Protein AF-A0A182EXF5-F1 (afdb_monomer)

Nearest PDB structures (foldseek):
  5c0x-assembly1_J  TM=9.749E-01  e=1.346E-15  Saccharomyces cerevisiae S288C
  5k36-assembly1_K  TM=9.682E-01  e=1.610E-15  Saccharomyces cerevisiae S288C
  5jea-assembly1_J  TM=9.666E-01  e=2.447E-15  Saccharomyces cerevisiae S288C
  5vzj-assembly1_K  TM=9.685E-01  e=2.447E-15  Saccharomyces cerevisiae S288C
  4ifd-assembly1_J  TM=9.749E-01  e=6.765E-15  Saccharomyces cerevisiae S288C

InterPro domains:
  IPR001900 Ribonuclease II/R [PF00773] (4-136)
  IPR001900 Ribonuclease II/R [SM00955] (1-140)
  IPR012340 Nucleic acid-binding, OB-fold [SSF50249] (4-161)
  IPR022966 Ribonuclease II/R, conserved site [PS01175] (107-131)
  IPR050180 RNR Ribonuclease [PTHR23355] (4-162)

Organism: Onchocerca ochengi (NCBI:txid42157)

Solvent-accessible surface area (backbone atoms only — not comparable to full-atom values): 8869 Å² total; per-residue (Å²): 118,72,73,59,56,56,54,49,50,50,51,15,30,56,49,33,56,53,33,36,72,76,32,54,44,29,24,71,32,35,25,18,56,79,52,60,70,76,54,44,46,69,58,40,55,53,34,45,76,72,76,34,71,67,38,81,92,39,66,65,49,29,50,56,26,51,73,65,40,68,45,96,93,38,79,61,54,33,58,50,51,53,57,52,53,59,70,36,50,54,76,68,39,49,37,18,40,53,77,52,64,74,90,66,34,28,18,46,93,72,76,33,68,51,30,29,59,52,91,50,47,93,82,32,69,66,13,45,54,40,50,47,48,45,32,33,72,70,70,76,44,82,72,58,80,65,63,66,34,34,69,53,37,36,53,51,21,55,59,76,62,106

Secondary structure (DSSP, 8-state):
-HHHHHHHHHHHHHHHHHHHHH-TTT-EEEEBPPPPHHHHHHHHHHHHHTT-----SSHHHHHHHHHH--BTTBTHHHHHHHHHHHHHSPPPEEEEGGGS-GGG--BGGGTBSS----S-TTT-HHHHHHHHHHHHHTTSSPPPTTTT-HHHHHHHHHHHH-

Sequence (162 aa):
MLKVEEFMLLANISVAERITADFPDCALLRRHPIPPEENYKPVVDMAKAKGFKMNVESGKALSESLDKAVDPNNAMLNTLFRMLTTRCMTQAVYFSSGSLPNEQYVHFGLAAPIYTHFTSPIRRYADIMVHRLLASSICADSTFPEMLKGDLVTKIANNLNY

Foldseek 3Di:
DVVVVVVQFVVFQVLQVLLCVVQQQQQKFKAFFLFDPVLCVVLQVVLVVVVAHADSPALVSRVVSLVVSADPVDRCRSVVSVVSVVVSTDDIFIAGSNVDDQCGQHHRVVRRSTGFHADCVPVAVRNVLSVLSSCCSVVVDNDDPQSSDSVSSGVVRVVSRD

Mean predicted aligned error: 4.65 Å

pLDDT: mean 92.82, std 6.43, range [53.38, 98.69]

Structure (mmCIF, N/CA/C/O backbone):
data_AF-A0A182EXF5-F1
#
_entry.id   AF-A0A182EXF5-F1
#
loop_
_atom_site.group_PDB
_atom_site.id
_atom_site.type_symbol
_atom_site.label_atom_id
_atom_site.label_alt_id
_atom_site.label_comp_id
_atom_site.label_asym_id
_atom_site.label_entity_id
_atom_site.label_seq_id
_atom_site.pdbx_PDB_ins_code
_atom_site.Cartn_x
_atom_site.Cartn_y
_atom_site.Cartn_z
_atom_site.occupancy
_atom_site.B_iso_or_equiv
_atom_site.auth_seq_id
_atom_site.auth_comp_id
_atom_site.auth_asym_id
_atom_site.auth_atom_id
_atom_site.pdbx_PDB_model_num
ATOM 1 N N . MET A 1 1 ? -18.871 -10.345 -4.314 1.00 53.38 1 MET A N 1
ATOM 2 C CA . MET A 1 1 ? -18.016 -9.154 -4.504 1.00 53.38 1 MET A CA 1
ATOM 3 C C . MET A 1 1 ? -16.647 -9.312 -3.844 1.00 53.38 1 MET A C 1
ATOM 5 O O . MET A 1 1 ? -15.675 -9.131 -4.556 1.00 53.38 1 MET A O 1
ATOM 9 N N . LEU A 1 2 ? -16.557 -9.775 -2.585 1.00 61.50 2 LEU A N 1
ATOM 10 C CA . LEU A 1 2 ? -15.290 -10.005 -1.848 1.00 61.50 2 LEU A CA 1
ATOM 11 C C . LEU A 1 2 ? -14.203 -10.793 -2.611 1.00 61.50 2 LEU A C 1
ATOM 13 O O . LEU A 1 2 ? -13.031 -10.456 -2.539 1.00 61.50 2 LEU A O 1
ATOM 17 N N . LYS A 1 3 ? -14.591 -11.789 -3.420 1.00 72.31 3 LYS A N 1
ATOM 18 C CA . LYS A 1 3 ? -13.631 -12.653 -4.127 1.00 72.31 3 LYS A CA 1
ATOM 19 C C . LYS A 1 3 ? -12.736 -11.913 -5.129 1.00 72.31 3 LYS A C 1
ATOM 21 O O . LYS A 1 3 ? -11.599 -12.309 -5.313 1.00 72.31 3 LYS A O 1
ATOM 26 N N . VAL A 1 4 ? -13.231 -10.872 -5.806 1.00 87.50 4 VAL A N 1
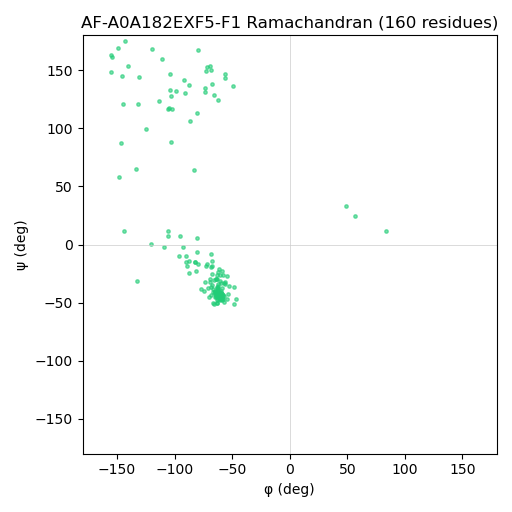ATOM 27 C CA . VAL A 1 4 ? -12.446 -10.195 -6.859 1.00 87.50 4 VAL A CA 1
ATOM 28 C C . VAL A 1 4 ? -11.385 -9.276 -6.254 1.00 87.50 4 VAL A C 1
ATOM 30 O O . VAL A 1 4 ? -10.269 -9.230 -6.763 1.00 87.50 4 VAL A O 1
ATOM 33 N N . GLU A 1 5 ? -11.704 -8.581 -5.160 1.00 89.06 5 GLU A N 1
ATOM 34 C CA . GLU A 1 5 ? -10.755 -7.690 -4.480 1.00 89.06 5 GLU A CA 1
ATOM 35 C C . GLU A 1 5 ? -9.541 -8.443 -3.937 1.00 89.06 5 GLU A C 1
ATOM 37 O O . GLU A 1 5 ? -8.417 -7.991 -4.139 1.00 89.06 5 GLU A O 1
ATOM 42 N N . GLU A 1 6 ? -9.743 -9.610 -3.320 1.00 92.25 6 GLU A N 1
ATOM 43 C CA . GLU A 1 6 ? -8.649 -10.420 -2.770 1.00 92.25 6 GLU A CA 1
ATOM 44 C C . GLU A 1 6 ? -7.674 -10.887 -3.862 1.00 92.25 6 GLU A C 1
ATOM 46 O O . GLU A 1 6 ? -6.459 -10.750 -3.710 1.00 92.25 6 GLU A O 1
ATOM 51 N N . PHE A 1 7 ? -8.185 -11.360 -5.007 1.00 95.44 7 PHE A N 1
ATOM 52 C CA . PHE A 1 7 ? -7.332 -11.730 -6.143 1.00 95.44 7 PHE A CA 1
ATOM 53 C C . PHE A 1 7 ? -6.622 -10.524 -6.757 1.00 95.44 7 PHE A C 1
ATOM 55 O O . PHE A 1 7 ? -5.461 -10.634 -7.146 1.00 95.44 7 PHE A O 1
ATOM 62 N N . MET A 1 8 ? -7.291 -9.370 -6.840 1.00 96.44 8 MET A N 1
ATOM 63 C CA . MET A 1 8 ? -6.651 -8.149 -7.328 1.00 96.44 8 MET A CA 1
ATOM 64 C C . MET A 1 8 ? -5.527 -7.690 -6.399 1.00 96.44 8 MET A C 1
ATOM 66 O O . MET A 1 8 ? -4.480 -7.271 -6.889 1.00 96.44 8 MET A O 1
ATOM 70 N N . LEU A 1 9 ? -5.725 -7.784 -5.081 1.00 96.25 9 LEU A N 1
ATOM 71 C CA . LEU A 1 9 ? -4.704 -7.461 -4.090 1.00 96.25 9 LEU A CA 1
ATOM 72 C C . LEU A 1 9 ? -3.501 -8.397 -4.225 1.00 96.25 9 LEU A C 1
ATOM 74 O O . LEU A 1 9 ? -2.375 -7.915 -4.315 1.00 96.25 9 LEU A O 1
ATOM 78 N N . LEU A 1 10 ? -3.739 -9.707 -4.323 1.00 97.38 10 LEU A N 1
ATOM 79 C CA . LEU A 1 10 ? -2.671 -10.684 -4.526 1.00 97.38 10 LEU A CA 1
ATOM 80 C C . LEU A 1 10 ? -1.903 -10.418 -5.826 1.00 97.38 10 LEU A C 1
ATOM 82 O O . LEU A 1 10 ? -0.680 -10.352 -5.804 1.00 97.38 10 LEU A O 1
ATOM 86 N N . ALA A 1 11 ? -2.606 -10.182 -6.939 1.00 98.19 11 ALA A N 1
ATOM 87 C CA . ALA A 1 11 ? -1.975 -9.861 -8.218 1.00 98.19 11 ALA A CA 1
ATOM 88 C C . ALA A 1 11 ? -1.107 -8.596 -8.127 1.00 98.19 11 ALA A C 1
ATOM 90 O O . ALA A 1 11 ? 0.024 -8.583 -8.602 1.00 98.19 11 ALA A O 1
ATOM 91 N N . ASN A 1 12 ? -1.615 -7.543 -7.484 1.00 98.56 12 ASN A N 1
ATOM 92 C CA . ASN A 1 12 ? -0.876 -6.303 -7.269 1.00 98.56 12 ASN A CA 1
ATOM 93 C C . ASN A 1 12 ? 0.390 -6.515 -6.416 1.00 98.56 12 ASN A C 1
ATOM 95 O O . ASN A 1 12 ? 1.433 -5.955 -6.746 1.00 98.56 12 ASN A O 1
ATOM 99 N N . ILE A 1 13 ? 0.315 -7.315 -5.346 1.00 98.62 13 ILE A N 1
ATOM 100 C CA . ILE A 1 13 ? 1.464 -7.624 -4.477 1.00 98.62 13 ILE A CA 1
ATOM 101 C C . ILE A 1 13 ? 2.505 -8.448 -5.242 1.00 98.62 13 ILE A C 1
ATOM 103 O O . ILE A 1 13 ? 3.663 -8.047 -5.304 1.00 98.62 13 ILE A O 1
ATOM 107 N N . SER A 1 14 ? 2.098 -9.537 -5.898 1.00 98.50 14 SER A N 1
ATOM 108 C CA . SER A 1 14 ? 3.023 -10.402 -6.643 1.00 98.50 14 SER A CA 1
ATOM 109 C C . SER A 1 14 ? 3.714 -9.668 -7.793 1.00 98.50 14 SER A C 1
ATOM 111 O O . SER A 1 14 ? 4.900 -9.873 -8.046 1.00 98.50 14 SER A O 1
ATOM 113 N N . VAL A 1 15 ? 2.997 -8.778 -8.487 1.00 98.62 15 VAL A N 1
ATOM 114 C CA . VAL A 1 15 ? 3.607 -7.934 -9.522 1.00 98.62 15 VAL A CA 1
ATOM 115 C C . VAL A 1 15 ? 4.590 -6.944 -8.909 1.00 98.62 15 VAL A C 1
ATOM 117 O O . VAL A 1 15 ? 5.667 -6.775 -9.473 1.00 98.62 15 VAL A O 1
ATOM 120 N N . ALA A 1 16 ? 4.267 -6.332 -7.764 1.00 98.62 16 ALA A N 1
ATOM 121 C CA . ALA A 1 16 ? 5.180 -5.429 -7.065 1.00 98.62 16 ALA A CA 1
ATOM 122 C C . ALA A 1 16 ? 6.496 -6.132 -6.688 1.00 98.62 16 ALA A C 1
ATOM 124 O O . ALA A 1 16 ? 7.570 -5.626 -7.000 1.00 98.62 16 ALA A O 1
ATOM 125 N N . GLU A 1 17 ? 6.416 -7.328 -6.101 1.00 98.38 17 GLU A N 1
ATOM 126 C CA . GLU A 1 17 ? 7.586 -8.151 -5.770 1.00 98.38 17 GLU A CA 1
ATOM 127 C C . GLU A 1 17 ? 8.427 -8.459 -7.016 1.00 98.38 17 GLU A C 1
ATOM 129 O O . GLU A 1 17 ? 9.645 -8.271 -7.009 1.00 98.38 17 GLU A O 1
ATOM 134 N N . ARG A 1 18 ? 7.775 -8.871 -8.114 1.00 98.25 18 ARG A N 1
ATOM 135 C CA . ARG A 1 18 ? 8.461 -9.222 -9.363 1.00 98.25 18 ARG A CA 1
ATOM 136 C C . ARG A 1 18 ? 9.193 -8.033 -9.982 1.00 98.25 18 ARG A C 1
ATOM 138 O O . ARG A 1 18 ? 10.361 -8.166 -10.332 1.00 98.25 18 ARG A O 1
ATOM 145 N N . ILE A 1 19 ? 8.526 -6.888 -10.145 1.00 97.19 19 ILE A N 1
ATOM 146 C CA . ILE A 1 19 ? 9.146 -5.726 -10.800 1.00 97.19 19 ILE A CA 1
ATOM 147 C C . ILE A 1 19 ? 10.255 -5.117 -9.942 1.00 97.19 19 ILE A C 1
ATOM 149 O O . ILE A 1 19 ? 11.222 -4.612 -10.494 1.00 97.19 19 ILE A O 1
ATOM 153 N N . THR A 1 20 ? 10.145 -5.167 -8.613 1.00 97.38 20 THR A N 1
ATOM 154 C CA . THR A 1 20 ? 11.180 -4.630 -7.722 1.00 97.38 20 THR A CA 1
ATOM 155 C C . THR A 1 20 ? 12.416 -5.521 -7.682 1.00 97.38 20 THR A C 1
ATOM 157 O O . THR A 1 20 ? 13.518 -4.995 -7.577 1.00 97.38 20 THR A O 1
ATOM 160 N N . ALA A 1 21 ? 12.262 -6.842 -7.820 1.00 96.81 21 ALA A N 1
ATOM 161 C CA . ALA A 1 21 ? 13.400 -7.753 -7.935 1.00 96.81 21 ALA A CA 1
ATOM 162 C C . ALA A 1 21 ? 14.234 -7.491 -9.204 1.00 96.81 21 ALA A C 1
ATOM 164 O O . ALA A 1 21 ? 15.461 -7.475 -9.134 1.00 96.81 21 ALA A O 1
ATOM 165 N N . ASP A 1 22 ? 13.573 -7.249 -10.340 1.00 95.38 22 ASP A N 1
ATOM 166 C CA . ASP A 1 22 ? 14.252 -7.060 -11.630 1.00 95.38 22 ASP A CA 1
ATOM 167 C C . ASP A 1 22 ? 14.657 -5.587 -11.880 1.00 95.38 22 ASP A C 1
ATOM 169 O O . ASP A 1 22 ? 15.608 -5.320 -12.615 1.00 95.38 22 ASP A O 1
ATOM 173 N N . PHE A 1 23 ? 13.969 -4.623 -11.252 1.00 95.12 23 PHE A N 1
ATOM 174 C CA . PHE A 1 23 ? 14.182 -3.176 -11.417 1.00 95.12 23 PHE A CA 1
ATOM 175 C C . PHE A 1 23 ? 14.234 -2.431 -10.064 1.00 95.12 23 PHE A C 1
ATOM 177 O O . PHE A 1 23 ? 13.376 -1.582 -9.788 1.00 95.12 23 PHE A O 1
ATOM 184 N N . PRO A 1 24 ? 15.239 -2.697 -9.207 1.00 94.88 24 PRO A N 1
ATOM 185 C CA . PRO A 1 24 ? 15.275 -2.199 -7.827 1.00 94.88 24 PRO A CA 1
ATOM 186 C C . PRO A 1 24 ? 15.332 -0.671 -7.709 1.00 94.88 24 PRO A C 1
ATOM 188 O O . PRO A 1 24 ? 14.814 -0.120 -6.742 1.00 94.88 24 PRO A O 1
ATOM 191 N N . ASP A 1 25 ? 15.857 0.039 -8.710 1.00 93.50 25 ASP A N 1
ATOM 192 C CA . ASP A 1 25 ? 16.040 1.498 -8.646 1.00 93.50 25 ASP A CA 1
ATOM 193 C C . ASP A 1 25 ? 14.908 2.312 -9.303 1.00 93.50 25 ASP A C 1
ATOM 195 O O . ASP A 1 25 ? 14.853 3.539 -9.174 1.00 93.50 25 ASP A O 1
ATOM 199 N N . CYS A 1 26 ? 13.993 1.660 -10.027 1.00 94.19 26 CYS A N 1
ATOM 200 C CA . CYS A 1 26 ? 13.004 2.355 -10.862 1.00 94.19 26 CYS A CA 1
ATOM 201 C C . CYS A 1 26 ? 11.616 1.696 -10.922 1.00 94.19 26 CYS A C 1
ATOM 203 O O . CYS A 1 26 ? 10.775 2.100 -11.728 1.00 94.19 26 CYS A O 1
ATOM 205 N N . ALA A 1 27 ? 11.325 0.718 -10.061 1.00 96.81 27 ALA A N 1
ATOM 206 C CA . ALA A 1 27 ? 9.984 0.161 -9.960 1.00 96.81 27 ALA A CA 1
ATOM 207 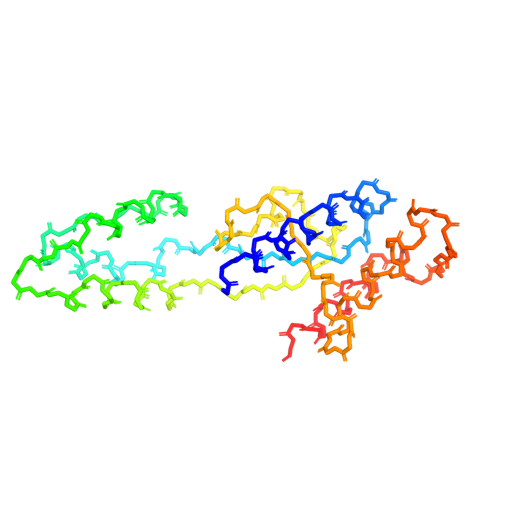C C . ALA A 1 27 ? 8.995 1.209 -9.422 1.00 96.81 27 ALA A C 1
ATOM 209 O O . ALA A 1 27 ? 9.215 1.817 -8.373 1.00 96.81 27 ALA A O 1
ATOM 210 N N . LEU A 1 28 ? 7.877 1.405 -10.130 1.00 97.69 28 LEU A N 1
ATOM 211 C CA . LEU A 1 28 ? 6.791 2.263 -9.660 1.00 97.69 28 LEU A CA 1
ATOM 212 C C . LEU A 1 28 ? 5.935 1.493 -8.650 1.00 97.69 28 LEU A C 1
ATOM 214 O O . LEU A 1 28 ? 5.243 0.533 -8.999 1.00 97.69 28 LEU A O 1
ATOM 218 N N . LEU A 1 29 ? 5.966 1.943 -7.402 1.00 98.50 29 LEU A N 1
ATOM 219 C CA . LEU A 1 29 ? 5.265 1.338 -6.276 1.00 98.50 29 LEU A CA 1
ATOM 220 C C . LEU A 1 29 ? 4.267 2.327 -5.668 1.00 98.50 29 LEU A C 1
ATOM 222 O O . LEU A 1 29 ? 4.273 3.520 -5.977 1.00 98.50 29 LEU A O 1
ATOM 226 N N . ARG A 1 30 ? 3.389 1.833 -4.793 1.00 98.50 30 ARG A N 1
ATOM 227 C CA . ARG A 1 30 ? 2.433 2.648 -4.039 1.00 98.50 30 ARG A CA 1
ATOM 228 C C . ARG A 1 30 ? 2.476 2.265 -2.569 1.00 98.50 30 ARG A C 1
ATOM 230 O O . ARG A 1 30 ? 2.171 1.130 -2.218 1.00 98.50 30 ARG A O 1
ATOM 237 N N . ARG A 1 31 ? 2.791 3.230 -1.709 1.00 97.44 31 ARG A N 1
ATOM 238 C CA . ARG A 1 31 ? 2.857 3.045 -0.255 1.00 97.44 31 ARG A CA 1
ATOM 239 C C . ARG A 1 31 ? 1.739 3.792 0.448 1.00 97.44 31 ARG A C 1
ATOM 241 O O . ARG A 1 31 ? 1.194 4.765 -0.070 1.00 97.44 31 ARG A O 1
ATOM 248 N N . HIS A 1 32 ? 1.456 3.363 1.666 1.00 95.56 32 HIS A N 1
ATOM 249 C CA . HIS A 1 32 ? 0.611 4.090 2.602 1.00 95.56 32 HIS A CA 1
ATOM 250 C C . HIS A 1 32 ? 1.438 4.274 3.877 1.00 95.56 32 HIS A C 1
ATOM 252 O O . HIS A 1 32 ? 1.576 3.311 4.636 1.00 95.56 32 HIS A O 1
ATOM 258 N N . PRO A 1 33 ? 2.039 5.465 4.071 1.00 93.56 33 PRO A N 1
ATOM 259 C CA . PRO A 1 33 ? 2.902 5.733 5.212 1.00 93.56 33 PRO A CA 1
ATOM 260 C C . PRO A 1 33 ? 2.189 5.475 6.541 1.00 93.56 33 PRO A C 1
ATOM 262 O O . PRO A 1 33 ? 0.990 5.728 6.678 1.00 93.56 33 PRO A O 1
ATOM 265 N N . ILE A 1 34 ? 2.943 5.018 7.540 1.00 90.19 34 ILE A N 1
ATOM 266 C CA . ILE A 1 34 ? 2.423 4.874 8.900 1.00 90.19 34 ILE A CA 1
ATOM 267 C C . ILE A 1 34 ? 2.023 6.269 9.404 1.00 90.19 34 ILE A C 1
ATOM 269 O O . ILE A 1 34 ? 2.857 7.179 9.368 1.00 90.19 34 ILE A O 1
ATOM 273 N N . PRO A 1 35 ? 0.766 6.474 9.835 1.00 89.81 35 PRO A N 1
ATOM 274 C CA . PRO A 1 35 ? 0.352 7.768 10.350 1.00 89.81 35 PRO A CA 1
ATOM 275 C C . PRO A 1 35 ? 1.059 8.088 11.671 1.00 89.81 35 PRO A C 1
ATOM 277 O O . PRO A 1 35 ? 1.168 7.194 12.512 1.00 89.81 35 PRO A O 1
ATOM 280 N N . PRO A 1 36 ? 1.514 9.337 11.880 1.00 90.44 36 PRO A N 1
ATOM 281 C CA . PRO A 1 36 ? 2.075 9.758 13.159 1.00 90.44 36 PRO A CA 1
ATOM 282 C C . PRO A 1 36 ? 1.089 9.522 14.306 1.00 90.44 36 PRO A C 1
ATOM 284 O O . PRO A 1 36 ? -0.113 9.744 14.146 1.00 90.44 36 PRO A O 1
ATOM 287 N N . GLU A 1 37 ? 1.589 9.132 15.480 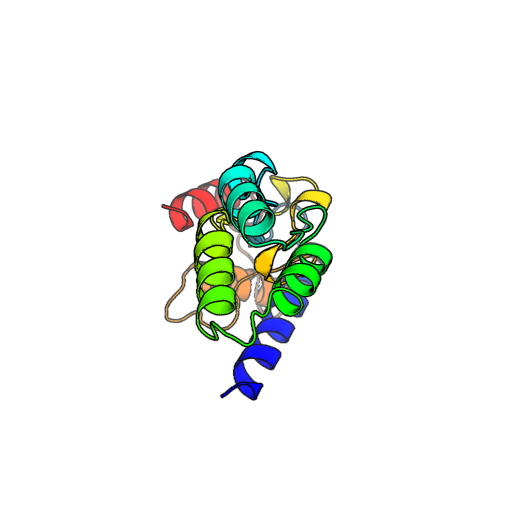1.00 87.38 37 GLU A N 1
ATOM 288 C CA . GLU A 1 37 ? 0.741 8.879 16.656 1.00 87.38 37 GLU A CA 1
ATOM 289 C C . GLU A 1 37 ? -0.109 10.097 17.048 1.00 87.38 37 GLU A C 1
ATOM 291 O O . GLU A 1 37 ? -1.256 9.954 17.476 1.00 87.38 37 GLU A O 1
ATOM 296 N N . GLU A 1 38 ? 0.419 11.304 16.833 1.00 90.06 38 GLU A N 1
ATOM 297 C CA . GLU A 1 38 ? -0.272 12.570 17.094 1.00 90.06 38 GLU A CA 1
ATOM 298 C C . GLU A 1 38 ? -1.607 12.678 16.347 1.00 90.06 38 GLU A C 1
ATOM 300 O O . GLU A 1 38 ? -2.580 13.193 16.903 1.00 90.06 38 GLU A O 1
ATOM 305 N N . ASN A 1 39 ? -1.701 12.115 15.136 1.00 91.56 39 ASN A N 1
ATOM 306 C CA . ASN A 1 39 ? -2.934 12.126 14.350 1.00 91.56 39 ASN A CA 1
ATOM 307 C C . ASN A 1 39 ? -4.060 11.345 15.038 1.00 91.56 39 ASN A C 1
ATOM 309 O O . ASN A 1 39 ? -5.234 11.664 14.850 1.00 91.56 39 ASN A O 1
ATOM 313 N N . TYR A 1 40 ? -3.723 10.322 15.829 1.00 91.62 40 TYR A N 1
ATOM 314 C CA . TYR A 1 40 ? -4.700 9.482 16.520 1.00 91.62 40 TYR A CA 1
ATOM 315 C C . TYR A 1 40 ? -5.116 10.025 17.884 1.00 91.62 40 TYR A C 1
ATOM 317 O O . TYR A 1 40 ? -6.140 9.582 18.413 1.00 91.62 40 TYR A O 1
ATOM 325 N N . LYS A 1 41 ? -4.381 10.994 18.445 1.00 91.62 41 LYS A N 1
ATOM 326 C CA . LYS A 1 41 ? -4.648 11.566 19.773 1.00 91.62 41 LYS A CA 1
ATOM 327 C C . LYS A 1 41 ? -6.129 11.924 20.000 1.00 91.62 41 LYS A C 1
ATOM 329 O O . LYS A 1 41 ? -6.673 11.477 21.010 1.00 91.62 41 LYS A O 1
ATOM 334 N N . PRO A 1 42 ? -6.836 12.605 19.072 1.00 91.38 42 PRO A N 1
ATOM 335 C CA . PRO A 1 42 ? -8.247 12.943 19.275 1.00 91.38 42 PRO A CA 1
ATOM 336 C C . PRO A 1 42 ? -9.158 11.715 19.412 1.00 91.38 42 PRO A C 1
ATOM 338 O O . PRO A 1 42 ? -10.085 11.708 20.221 1.00 91.38 42 PRO A O 1
ATOM 341 N N . VAL A 1 43 ? -8.896 10.661 18.633 1.00 92.25 43 VAL A N 1
ATOM 342 C CA . VAL A 1 43 ? -9.697 9.425 18.649 1.00 92.25 43 VAL A CA 1
ATOM 343 C C . VAL A 1 43 ? -9.392 8.600 19.890 1.00 92.25 43 VAL A C 1
ATOM 345 O O . VAL A 1 43 ? -10.311 8.070 20.511 1.00 92.25 43 VAL A O 1
ATOM 348 N N . VAL A 1 44 ? -8.120 8.533 20.287 1.00 94.38 44 VAL A N 1
ATOM 349 C CA . VAL A 1 44 ? -7.682 7.861 21.517 1.00 94.38 44 VAL A CA 1
ATOM 350 C C . VAL A 1 44 ? -8.324 8.513 22.743 1.00 94.38 44 VAL A C 1
ATOM 352 O O . VAL A 1 44 ? -8.884 7.807 23.583 1.00 94.38 44 VAL A O 1
ATOM 355 N N . ASP A 1 45 ? -8.308 9.845 22.826 1.00 94.12 45 ASP A N 1
ATOM 356 C CA . ASP A 1 45 ? -8.896 10.589 23.944 1.00 94.12 45 ASP A CA 1
ATOM 357 C C . ASP A 1 45 ? -10.427 10.410 23.995 1.00 94.12 45 ASP A C 1
ATOM 359 O O . ASP A 1 45 ? -10.993 10.166 25.066 1.00 94.12 45 ASP A O 1
ATOM 363 N N . MET A 1 46 ? -11.104 10.429 22.839 1.00 92.12 46 MET A N 1
ATOM 364 C CA . MET A 1 46 ? -12.546 10.168 22.747 1.00 92.12 46 MET A CA 1
ATOM 365 C C . MET A 1 46 ? -12.909 8.735 23.156 1.00 92.12 46 MET A C 1
ATOM 367 O O . MET A 1 46 ? -13.868 8.525 23.902 1.00 92.12 46 MET A O 1
ATOM 371 N N . ALA A 1 47 ? -12.147 7.744 22.690 1.00 94.19 47 ALA A N 1
ATOM 372 C CA . ALA A 1 47 ? -12.353 6.347 23.049 1.00 94.19 47 ALA A CA 1
ATOM 373 C C . ALA A 1 47 ? -12.159 6.128 24.552 1.00 94.19 47 ALA A C 1
ATOM 375 O O . ALA A 1 47 ? -13.005 5.505 25.197 1.00 94.19 47 ALA A O 1
ATOM 376 N N . LYS A 1 48 ? -11.117 6.737 25.132 1.00 95.56 48 LYS A N 1
ATOM 377 C CA . LYS A 1 48 ? -10.842 6.693 26.572 1.00 95.56 48 LYS A CA 1
ATOM 378 C C . LYS A 1 48 ? -11.987 7.287 27.391 1.00 95.56 48 LYS A C 1
ATOM 380 O O . LYS A 1 48 ? -12.390 6.685 28.383 1.00 95.56 48 LYS A O 1
ATOM 385 N N . ALA A 1 49 ? -12.562 8.411 26.958 1.00 93.94 49 ALA A N 1
ATOM 386 C CA . ALA A 1 49 ? -13.729 9.018 27.606 1.00 93.94 49 ALA A CA 1
ATOM 387 C C . ALA A 1 49 ? -14.982 8.120 27.576 1.00 93.94 49 ALA A C 1
ATOM 389 O O . ALA A 1 49 ? -15.867 8.258 28.418 1.00 93.94 49 ALA A O 1
ATOM 390 N N . LYS A 1 50 ? -15.056 7.185 26.622 1.00 93.00 50 LYS A N 1
ATOM 391 C CA . LYS A 1 50 ? -16.113 6.170 26.511 1.00 93.00 50 LYS A CA 1
ATOM 392 C C . LYS A 1 50 ? -15.746 4.825 27.147 1.00 93.00 50 LYS A C 1
ATOM 394 O O . LYS A 1 50 ? -16.508 3.877 27.013 1.00 93.00 50 LYS A O 1
ATOM 399 N N . GLY A 1 51 ? -14.617 4.741 27.854 1.00 94.56 51 GLY A N 1
ATOM 400 C CA . GLY A 1 51 ? -14.176 3.524 28.542 1.00 94.56 51 GLY A CA 1
ATOM 401 C C . GLY A 1 51 ? -13.436 2.518 27.656 1.00 94.56 51 GLY A C 1
ATOM 402 O O . GLY A 1 51 ? -13.194 1.396 28.091 1.00 94.56 51 GLY A O 1
ATOM 403 N N . PHE A 1 52 ? -13.045 2.901 26.438 1.00 95.31 52 PHE A N 1
ATOM 404 C CA . PHE A 1 52 ? -12.319 2.040 25.504 1.00 95.31 52 PHE A CA 1
ATOM 405 C C . PHE A 1 52 ? -10.835 2.408 25.424 1.00 95.31 52 PHE A C 1
ATOM 407 O O . PHE A 1 52 ? -10.453 3.574 25.502 1.00 95.31 52 PHE A O 1
ATOM 414 N N . LYS A 1 53 ? -9.981 1.401 25.215 1.00 94.06 53 LYS A N 1
ATOM 415 C CA . LYS A 1 53 ? -8.546 1.581 24.967 1.00 94.06 53 LYS A CA 1
ATOM 416 C C . LYS A 1 53 ? -8.251 1.332 23.489 1.00 94.06 53 LYS A C 1
ATOM 418 O O . LYS A 1 53 ? -8.411 0.209 23.024 1.00 94.06 53 LYS A O 1
ATOM 423 N N . MET A 1 54 ? -7.784 2.360 22.784 1.00 93.31 54 MET A N 1
ATOM 424 C CA . MET A 1 54 ? -7.272 2.249 21.412 1.00 93.31 54 MET A CA 1
ATOM 425 C C . MET A 1 54 ? -5.766 1.982 21.441 1.00 93.31 54 MET A C 1
ATOM 427 O O . MET A 1 54 ? -5.042 2.678 22.153 1.00 93.31 54 MET A O 1
ATOM 431 N N . ASN A 1 55 ? -5.299 0.977 20.696 1.00 91.25 55 ASN A N 1
ATOM 432 C CA . ASN A 1 55 ? -3.871 0.698 20.528 1.00 91.25 55 ASN A CA 1
ATOM 433 C C . ASN A 1 55 ? -3.428 1.161 19.133 1.00 91.25 55 ASN A C 1
ATOM 435 O O . ASN A 1 55 ? -3.911 0.638 18.141 1.00 91.25 55 ASN A O 1
ATOM 439 N N . VAL A 1 56 ? -2.515 2.129 19.057 1.00 89.25 56 VAL A N 1
ATOM 440 C CA . VAL A 1 56 ? -2.033 2.715 17.792 1.00 89.25 56 VAL A CA 1
ATOM 441 C C . VAL A 1 56 ? -0.620 2.258 17.405 1.00 89.25 56 VAL A C 1
ATOM 443 O O . VAL A 1 56 ? -0.082 2.744 16.419 1.00 89.25 56 VAL A O 1
ATOM 446 N N . GLU A 1 57 ? -0.035 1.297 18.130 1.00 85.56 57 GLU A N 1
ATOM 447 C CA . GLU A 1 57 ? 1.342 0.810 17.922 1.00 85.56 57 GLU A CA 1
ATOM 448 C C . GLU A 1 57 ? 1.544 0.152 16.547 1.00 85.56 57 GLU A C 1
ATOM 450 O O . GLU A 1 57 ? 2.638 0.155 15.987 1.00 85.56 57 GLU A O 1
ATOM 455 N N . SER A 1 58 ? 0.493 -0.457 15.992 1.00 84.31 58 SER A N 1
ATOM 456 C CA . SER A 1 58 ? 0.520 -1.067 14.661 1.00 84.31 58 SER A CA 1
ATOM 457 C C . SER A 1 58 ? -0.875 -1.115 14.046 1.00 84.31 58 SER A C 1
ATOM 459 O O . SER A 1 58 ? -1.880 -1.069 14.756 1.00 84.31 58 SER A O 1
ATOM 461 N N . GLY A 1 59 ? -0.955 -1.284 12.722 1.00 84.88 59 GLY A N 1
ATOM 462 C CA . GLY A 1 59 ? -2.239 -1.427 12.025 1.00 84.88 59 GLY A CA 1
ATOM 463 C C . GLY A 1 59 ? -3.060 -2.617 12.535 1.00 84.88 59 GLY A C 1
ATOM 464 O O . GLY A 1 59 ? -4.274 -2.506 12.700 1.00 84.88 59 GLY A O 1
ATOM 465 N N . LYS A 1 60 ? -2.392 -3.729 12.876 1.00 87.44 60 LYS A N 1
ATOM 466 C CA . LYS A 1 60 ? -3.035 -4.909 13.469 1.00 87.44 60 LYS A CA 1
ATOM 467 C C . LYS A 1 60 ? -3.590 -4.609 14.862 1.00 87.44 60 LYS A C 1
ATOM 469 O O . LYS A 1 60 ? -4.764 -4.863 15.110 1.00 87.44 60 LYS A O 1
ATOM 474 N N . ALA A 1 61 ? -2.775 -4.032 15.747 1.00 90.31 61 ALA A N 1
ATOM 475 C CA . ALA A 1 61 ? -3.204 -3.695 17.103 1.00 90.31 61 ALA A CA 1
ATOM 476 C C . ALA A 1 61 ? -4.351 -2.667 17.109 1.00 90.31 61 ALA A C 1
ATOM 478 O O . ALA A 1 61 ? -5.286 -2.779 17.907 1.00 90.31 61 ALA A O 1
ATOM 479 N N . LEU A 1 62 ? -4.324 -1.720 16.167 1.00 90.75 62 LEU A N 1
ATOM 480 C CA . LEU A 1 62 ? -5.393 -0.752 15.951 1.00 90.75 62 LEU A CA 1
ATOM 481 C C . LEU A 1 62 ? -6.689 -1.432 15.526 1.00 90.75 62 LEU A C 1
ATOM 483 O O . LEU A 1 62 ? -7.709 -1.208 16.176 1.00 90.75 62 LEU A O 1
ATOM 487 N N . SER A 1 63 ? -6.642 -2.311 14.520 1.00 91.38 63 SER A N 1
ATOM 488 C CA . SER A 1 63 ? -7.808 -3.092 14.091 1.00 91.38 63 SER A CA 1
ATOM 489 C C . SER A 1 63 ? -8.391 -3.911 15.243 1.00 91.38 63 SER A C 1
ATOM 491 O O . SER A 1 63 ? -9.578 -3.795 15.528 1.00 91.38 63 SER A O 1
ATOM 493 N N . GLU A 1 64 ? -7.560 -4.661 15.970 1.00 93.88 64 GLU A N 1
ATOM 494 C CA . GLU A 1 64 ? -8.013 -5.493 17.091 1.00 93.88 64 GLU A CA 1
ATOM 495 C C . GLU A 1 64 ? -8.613 -4.665 18.238 1.00 93.88 64 GLU A C 1
ATOM 497 O O . GLU A 1 64 ? -9.564 -5.098 18.893 1.00 93.88 64 GLU A O 1
ATOM 502 N N . SER A 1 65 ? -8.066 -3.476 18.513 1.00 94.69 65 SER A N 1
ATOM 503 C CA . SER A 1 65 ? -8.617 -2.578 19.533 1.00 94.69 65 SER A CA 1
ATOM 504 C C . SER A 1 65 ? -9.947 -1.955 19.098 1.00 94.69 65 SER A C 1
ATOM 506 O O . SER A 1 65 ? -10.862 -1.855 19.915 1.00 94.69 65 SER A O 1
ATOM 508 N N . LEU A 1 66 ? -10.093 -1.620 17.810 1.00 94.12 66 LEU A N 1
ATOM 509 C CA . LEU A 1 66 ? -11.350 -1.162 17.221 1.00 94.12 66 LEU A CA 1
ATOM 510 C C . LEU A 1 66 ? -12.408 -2.263 17.241 1.00 94.12 66 LEU A C 1
ATOM 512 O O . LEU A 1 66 ? -13.545 -1.985 17.600 1.00 94.12 66 LEU A O 1
ATOM 516 N N . ASP A 1 67 ? -12.059 -3.508 16.924 1.00 94.50 67 ASP A N 1
ATOM 517 C CA . ASP A 1 67 ? -12.995 -4.640 16.955 1.00 94.50 67 ASP A CA 1
ATOM 518 C C . ASP A 1 67 ? -13.570 -4.875 18.362 1.00 94.50 67 ASP A C 1
ATOM 520 O O . ASP A 1 67 ? -14.725 -5.271 18.507 1.00 94.50 67 ASP A O 1
ATOM 524 N N . LYS A 1 68 ? -12.792 -4.570 19.408 1.00 94.81 68 LYS A N 1
ATOM 525 C CA . LYS A 1 68 ? -13.213 -4.665 20.817 1.00 94.81 68 LYS A CA 1
ATOM 526 C C . LYS A 1 68 ? -14.018 -3.457 21.304 1.00 94.81 68 LYS A C 1
ATOM 528 O O . LYS A 1 68 ? -14.644 -3.540 22.359 1.00 94.81 68 LYS A O 1
ATOM 533 N N . ALA A 1 69 ? -14.014 -2.337 20.581 1.00 94.31 69 ALA A N 1
ATOM 534 C CA . ALA A 1 69 ? -14.695 -1.110 20.989 1.00 94.31 69 ALA A CA 1
ATOM 535 C C . ALA A 1 69 ? -16.185 -1.119 20.622 1.00 94.31 69 ALA A C 1
ATOM 537 O O . ALA A 1 69 ? -16.644 -0.339 19.783 1.00 94.31 69 ALA A O 1
ATOM 538 N N . VAL A 1 70 ? -16.929 -2.040 21.232 1.00 94.88 70 VAL A N 1
ATOM 539 C CA . VAL A 1 70 ? -18.363 -2.244 21.010 1.00 94.88 70 VAL A CA 1
ATOM 540 C C . VAL A 1 70 ? -19.126 -1.896 22.284 1.00 94.88 70 VAL A C 1
ATOM 542 O O . VAL A 1 70 ? -18.869 -2.465 23.342 1.00 94.88 70 VAL A O 1
ATOM 545 N N . ASP A 1 71 ? -20.074 -0.964 22.175 1.00 93.50 71 ASP A N 1
ATOM 546 C CA . ASP A 1 71 ? -21.009 -0.614 23.247 1.00 93.50 71 ASP A CA 1
ATOM 547 C C . ASP A 1 71 ? -22.375 -1.269 22.963 1.00 93.50 71 ASP A C 1
ATOM 549 O O . ASP A 1 71 ? -23.014 -0.914 21.967 1.00 93.50 71 ASP A O 1
ATOM 553 N N . PRO A 1 72 ? -22.855 -2.196 23.815 1.00 92.56 72 PRO A N 1
ATOM 554 C CA . PRO A 1 72 ? -24.162 -2.835 23.650 1.00 92.56 72 PRO A CA 1
ATOM 555 C C . PRO A 1 72 ? -25.338 -1.851 23.612 1.00 92.56 72 PRO A C 1
ATOM 557 O O . PRO A 1 72 ? -26.365 -2.151 23.008 1.00 92.56 72 PRO A O 1
ATOM 560 N N . ASN A 1 73 ? -25.194 -0.675 24.230 1.00 94.19 73 ASN A N 1
ATOM 561 C CA . ASN A 1 73 ? -26.234 0.353 24.271 1.00 94.19 73 ASN A CA 1
ATOM 562 C C . ASN A 1 73 ? -26.143 1.337 23.094 1.00 94.19 73 ASN A C 1
ATOM 564 O O . ASN A 1 73 ? -27.042 2.156 22.903 1.00 94.19 73 ASN A O 1
ATOM 568 N N . ASN A 1 74 ? -25.063 1.284 22.306 1.00 93.12 74 ASN A N 1
ATOM 569 C CA . ASN A 1 74 ? -24.847 2.166 21.167 1.00 93.12 74 ASN A CA 1
ATOM 570 C C . ASN A 1 74 ? -24.089 1.455 20.037 1.00 93.12 74 ASN A C 1
ATOM 572 O O . ASN A 1 74 ? -22.871 1.584 19.887 1.00 93.12 74 ASN A O 1
ATOM 576 N N . ALA A 1 75 ? -24.844 0.778 19.171 1.00 91.50 75 ALA A N 1
ATOM 577 C CA . ALA A 1 75 ? -24.309 0.066 18.011 1.00 91.50 75 ALA A CA 1
ATOM 578 C C . ALA A 1 75 ? -23.532 0.966 17.024 1.00 91.50 75 ALA A C 1
ATOM 580 O O . ALA A 1 75 ? -22.677 0.479 16.287 1.00 91.50 75 ALA A O 1
ATOM 581 N N . MET A 1 76 ? -23.786 2.280 17.014 1.00 93.69 76 MET A N 1
ATOM 582 C CA . MET A 1 76 ? -23.124 3.226 16.105 1.00 93.69 76 MET A CA 1
ATOM 583 C C . MET A 1 76 ? -21.746 3.674 16.597 1.00 93.69 76 MET A C 1
ATOM 585 O O . MET A 1 76 ? -20.972 4.230 15.816 1.00 93.69 76 MET A O 1
ATOM 589 N N . LEU A 1 77 ? -21.418 3.441 17.872 1.00 93.06 77 LEU A N 1
ATOM 590 C CA . LEU A 1 77 ? -20.173 3.922 18.466 1.00 93.06 77 LEU A CA 1
ATOM 591 C C . LEU A 1 77 ? -18.938 3.327 17.776 1.00 93.06 77 LEU A C 1
ATOM 593 O O . LEU A 1 77 ? -17.988 4.051 17.483 1.00 93.06 77 LEU A O 1
ATOM 597 N N . ASN A 1 78 ? -18.976 2.031 17.457 1.00 93.69 78 ASN A N 1
ATOM 598 C CA . ASN A 1 78 ? -17.877 1.364 16.763 1.00 93.69 78 ASN A CA 1
ATOM 599 C C . ASN A 1 78 ? -17.644 1.960 15.368 1.00 93.69 78 ASN A C 1
ATOM 601 O O . ASN A 1 78 ? -16.517 2.294 15.002 1.00 93.69 78 ASN A O 1
ATOM 605 N N . THR A 1 79 ? -18.727 2.151 14.613 1.00 93.69 79 THR A N 1
ATOM 606 C CA . THR A 1 79 ? -18.697 2.779 13.288 1.00 93.69 79 THR A CA 1
ATOM 607 C C . THR A 1 79 ? -18.115 4.187 13.360 1.00 93.69 79 THR A C 1
ATOM 609 O O . THR A 1 79 ? -17.273 4.540 12.537 1.00 93.69 79 THR A O 1
ATOM 612 N N . LEU A 1 80 ? -18.498 4.971 14.374 1.00 93.94 80 LEU A N 1
ATOM 613 C CA . LEU A 1 80 ? -17.948 6.306 14.596 1.00 93.94 80 LEU A CA 1
ATOM 614 C C . LEU A 1 80 ? -16.434 6.258 14.833 1.00 93.94 80 LEU A C 1
ATOM 616 O O . LEU A 1 80 ? -15.708 7.007 14.181 1.00 93.94 80 LEU A O 1
ATOM 620 N N . PHE A 1 81 ? -15.944 5.370 15.706 1.00 94.44 81 PHE A N 1
ATOM 621 C CA . PHE A 1 81 ? -14.502 5.223 15.918 1.00 94.44 81 PHE A CA 1
ATOM 622 C C . PHE A 1 81 ? -13.778 4.857 14.627 1.00 94.44 81 PHE A C 1
ATOM 624 O O . PHE A 1 81 ? -12.813 5.530 14.285 1.00 94.44 81 PHE A O 1
ATOM 631 N N . ARG A 1 82 ? -14.282 3.889 13.851 1.00 93.50 82 ARG A N 1
ATOM 632 C CA . ARG A 1 82 ? -13.677 3.521 12.559 1.00 93.50 82 ARG A CA 1
ATOM 633 C C . ARG A 1 82 ? -13.617 4.699 11.593 1.00 93.50 82 ARG A C 1
ATOM 635 O O . ARG A 1 82 ? -12.565 4.950 11.014 1.00 93.50 82 ARG A O 1
ATOM 642 N N . MET A 1 83 ? -14.709 5.452 11.456 1.00 92.88 83 MET A N 1
ATOM 643 C CA . MET A 1 83 ? -14.752 6.635 10.592 1.00 92.88 83 MET A CA 1
ATOM 644 C C . MET A 1 83 ? -13.733 7.695 11.015 1.00 92.88 83 MET A C 1
ATOM 646 O O . MET A 1 83 ? -13.078 8.293 10.162 1.00 92.88 83 MET A O 1
ATOM 650 N N . LEU A 1 84 ? -13.597 7.938 12.320 1.00 92.69 84 LEU A N 1
ATOM 651 C CA . LEU A 1 84 ? -12.627 8.895 12.841 1.00 92.69 84 LEU A CA 1
ATOM 652 C C . LEU A 1 84 ? -11.191 8.396 12.645 1.00 92.69 84 LEU A C 1
ATOM 654 O O . LEU A 1 84 ? -10.356 9.159 12.173 1.00 92.69 84 LEU A O 1
ATOM 658 N N . THR A 1 85 ? -10.916 7.118 12.911 1.00 92.38 85 THR A N 1
ATOM 659 C CA . THR A 1 85 ? -9.600 6.508 12.682 1.00 92.38 85 THR A CA 1
ATOM 660 C C . THR A 1 85 ? -9.181 6.596 11.217 1.00 92.38 85 THR A C 1
ATOM 662 O O . THR A 1 85 ? -8.032 6.927 10.939 1.00 92.38 85 THR A O 1
ATOM 665 N N . THR A 1 86 ? -10.090 6.365 10.263 1.00 89.56 86 THR A N 1
ATOM 666 C CA . THR A 1 86 ? -9.782 6.519 8.831 1.00 89.56 86 THR A CA 1
ATOM 667 C C . THR A 1 86 ? -9.350 7.945 8.487 1.00 89.56 86 THR A C 1
ATOM 669 O O . THR A 1 86 ? -8.481 8.125 7.641 1.00 89.56 86 THR A O 1
ATOM 672 N N . ARG A 1 87 ? -9.893 8.967 9.162 1.00 89.56 87 ARG A N 1
ATOM 673 C CA . ARG A 1 87 ? -9.487 10.370 8.956 1.00 89.56 87 ARG A CA 1
ATOM 674 C C . ARG A 1 87 ? -8.109 10.702 9.533 1.00 89.56 87 ARG A C 1
ATOM 676 O O . ARG A 1 87 ? -7.531 11.705 9.138 1.00 89.56 87 ARG A O 1
ATOM 683 N N . CYS A 1 88 ? -7.591 9.884 10.447 1.00 90.00 88 CYS A N 1
ATOM 684 C CA . CYS A 1 88 ? -6.241 10.033 10.995 1.00 90.00 88 CYS A CA 1
ATOM 685 C C . CYS A 1 88 ? -5.159 9.473 10.056 1.00 90.00 88 CYS A C 1
ATOM 687 O O . CYS A 1 88 ? -3.976 9.772 10.242 1.00 90.00 88 CYS A O 1
ATOM 689 N N . MET A 1 89 ? -5.548 8.645 9.078 1.00 88.94 89 MET A N 1
ATOM 690 C CA . MET A 1 89 ? -4.624 7.996 8.151 1.00 88.94 89 MET A CA 1
ATOM 691 C C . MET A 1 89 ? -3.960 9.002 7.206 1.00 88.94 89 MET A C 1
ATOM 693 O O . MET A 1 89 ? -4.532 10.037 6.867 1.00 88.94 89 MET A O 1
ATOM 697 N N . THR A 1 90 ? -2.738 8.692 6.774 1.00 92.06 90 THR A N 1
ATOM 698 C CA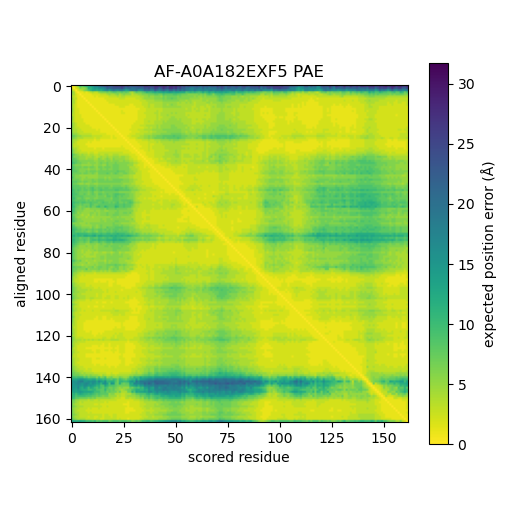 . THR A 1 90 ? -2.036 9.506 5.776 1.00 92.06 90 THR A CA 1
ATOM 699 C C . THR A 1 90 ? -2.551 9.188 4.375 1.00 92.06 90 THR A C 1
ATOM 701 O O . THR A 1 90 ? -3.264 8.211 4.145 1.00 92.06 90 THR A O 1
ATOM 704 N N . GLN A 1 91 ? -2.201 10.022 3.400 1.00 93.38 91 GLN A N 1
ATOM 705 C CA . GLN A 1 91 ? -2.512 9.726 2.009 1.00 93.38 91 GLN A CA 1
ATOM 706 C C . GLN A 1 91 ? -1.591 8.617 1.481 1.00 93.38 91 GLN A C 1
ATOM 708 O O . GLN A 1 91 ? -0.373 8.661 1.656 1.00 93.38 91 GLN A O 1
ATOM 713 N N . ALA A 1 92 ? -2.169 7.637 0.783 1.00 96.31 92 ALA A N 1
ATOM 714 C CA . ALA A 1 92 ? -1.389 6.673 0.014 1.00 96.31 92 ALA A CA 1
ATOM 715 C C . ALA A 1 92 ? -0.825 7.335 -1.251 1.00 96.31 92 ALA A C 1
ATOM 717 O O . ALA A 1 92 ? -1.573 7.961 -2.006 1.00 96.31 92 ALA A O 1
ATOM 718 N N . VAL A 1 93 ? 0.469 7.149 -1.502 1.00 98.00 93 VAL A N 1
ATOM 719 C CA . VAL A 1 93 ? 1.229 7.847 -2.547 1.00 98.00 93 VAL A CA 1
ATOM 720 C C . VAL A 1 93 ? 2.035 6.867 -3.396 1.00 98.00 93 VAL A C 1
ATOM 722 O O . VAL A 1 93 ? 2.545 5.860 -2.897 1.00 98.00 93 VAL A O 1
ATOM 725 N N . TYR A 1 94 ? 2.148 7.157 -4.689 1.00 98.38 94 TYR A N 1
ATOM 726 C CA . TYR A 1 94 ? 3.103 6.511 -5.581 1.00 98.38 94 TYR A CA 1
ATOM 727 C C . TYR A 1 94 ? 4.522 6.997 -5.300 1.00 98.38 94 TYR A C 1
ATOM 729 O O . TYR A 1 94 ? 4.721 8.149 -4.912 1.00 98.38 94 TYR A O 1
ATOM 737 N N . PHE A 1 95 ? 5.503 6.131 -5.528 1.00 97.94 95 PHE A N 1
ATOM 738 C CA . PHE A 1 95 ? 6.922 6.442 -5.382 1.00 97.94 95 PHE A CA 1
ATOM 739 C C . PHE A 1 95 ? 7.774 5.510 -6.262 1.00 97.94 95 PHE A C 1
ATOM 741 O O . PHE A 1 95 ? 7.293 4.473 -6.722 1.00 97.94 95 PHE A O 1
ATOM 748 N N . SER A 1 96 ? 9.032 5.888 -6.506 1.00 97.12 96 SER A N 1
ATOM 749 C CA . SER A 1 96 ? 10.018 5.015 -7.160 1.00 97.12 96 SER A CA 1
ATOM 750 C C . SER A 1 96 ? 10.726 4.164 -6.110 1.00 97.12 96 SER A C 1
ATOM 752 O O . SER A 1 96 ? 11.141 4.712 -5.089 1.00 97.12 96 SER A O 1
ATOM 754 N N . SER A 1 97 ? 10.944 2.876 -6.356 1.00 96.69 97 SER A N 1
ATOM 755 C CA . SER A 1 97 ? 11.708 2.016 -5.444 1.00 96.69 97 SER A CA 1
ATOM 756 C C . SER A 1 97 ? 13.095 2.599 -5.119 1.00 96.69 97 SER A C 1
ATOM 758 O O . SER A 1 97 ? 13.442 2.723 -3.949 1.00 96.69 97 SER A O 1
ATOM 760 N N . GLY A 1 98 ? 13.822 3.144 -6.098 1.00 94.88 98 GLY A N 1
ATOM 761 C CA . GLY A 1 98 ? 15.128 3.779 -5.855 1.00 94.88 98 GLY A CA 1
ATOM 762 C C . GLY A 1 98 ? 15.094 5.086 -5.045 1.00 94.88 98 GLY A C 1
ATOM 763 O O . GLY A 1 98 ? 16.144 5.610 -4.689 1.00 94.88 98 GLY A O 1
ATOM 764 N N . SER A 1 99 ? 13.911 5.649 -4.760 1.00 95.50 99 SER A N 1
ATOM 765 C CA . SER A 1 99 ? 13.771 6.927 -4.034 1.00 95.50 99 SER A CA 1
ATOM 766 C C . SER A 1 99 ? 13.677 6.782 -2.513 1.00 95.50 99 SER A C 1
ATOM 768 O O . SER A 1 99 ? 13.813 7.772 -1.795 1.00 95.50 99 SER A O 1
ATOM 770 N N . LEU A 1 100 ? 13.422 5.571 -2.011 1.00 94.88 100 LEU A N 1
ATOM 771 C CA . LEU A 1 100 ? 13.214 5.294 -0.591 1.00 94.88 100 LEU A CA 1
ATOM 772 C C . LEU A 1 100 ? 13.887 3.971 -0.201 1.00 94.88 100 LEU A C 1
ATOM 774 O O . LEU A 1 100 ? 14.007 3.079 -1.037 1.00 94.88 100 LEU A O 1
ATOM 778 N N . PRO A 1 101 ? 14.282 3.801 1.069 1.00 95.94 101 PRO A N 1
ATOM 779 C CA . PRO A 1 101 ? 14.733 2.508 1.568 1.00 95.94 101 PRO A CA 1
ATOM 780 C C . PRO A 1 101 ? 13.550 1.528 1.711 1.00 95.94 101 PRO A C 1
ATOM 782 O O . PRO A 1 101 ? 12.406 1.948 1.933 1.00 95.94 101 PRO A O 1
ATOM 785 N N . ASN A 1 102 ? 13.823 0.224 1.598 1.00 95.00 102 ASN A N 1
ATOM 786 C CA . ASN A 1 102 ? 12.811 -0.843 1.541 1.00 95.00 102 ASN A CA 1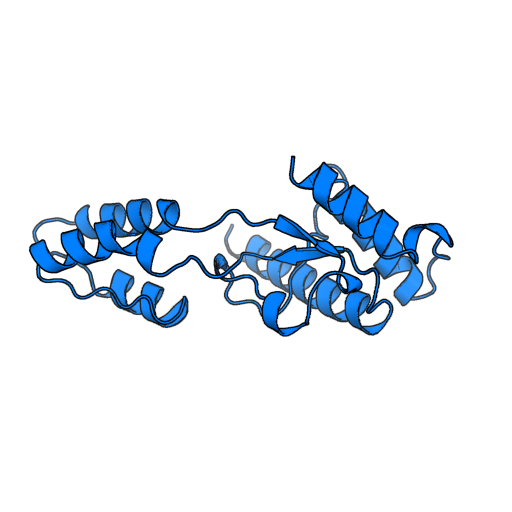
ATOM 787 C C . ASN A 1 102 ? 11.859 -0.853 2.748 1.00 95.00 102 ASN A C 1
ATOM 789 O O . ASN A 1 102 ? 10.676 -1.159 2.604 1.00 95.00 102 ASN A O 1
ATOM 793 N N . GLU A 1 103 ? 12.332 -0.464 3.934 1.00 94.44 103 GLU A N 1
ATOM 794 C CA . GLU A 1 103 ? 11.532 -0.402 5.164 1.00 94.44 103 GLU A CA 1
ATOM 795 C C . GLU A 1 103 ? 10.358 0.584 5.046 1.00 94.44 103 GLU A C 1
ATOM 797 O O . GLU A 1 103 ? 9.371 0.483 5.775 1.00 94.44 103 GLU A O 1
ATOM 802 N N . GLN A 1 104 ? 10.435 1.536 4.111 1.00 95.62 104 GLN A N 1
ATOM 803 C CA . GLN A 1 104 ? 9.391 2.531 3.882 1.00 95.62 104 GLN A CA 1
ATOM 804 C C . GLN A 1 104 ? 8.372 2.128 2.810 1.00 95.62 104 GLN A C 1
ATOM 806 O O . GLN A 1 104 ? 7.417 2.878 2.590 1.00 95.62 104 GLN A O 1
ATOM 811 N N . TYR A 1 105 ? 8.521 0.970 2.161 1.00 97.12 105 TYR A N 1
ATOM 812 C CA . TYR A 1 105 ? 7.627 0.537 1.074 1.00 97.12 105 TYR A CA 1
ATOM 813 C C . TYR A 1 105 ? 6.241 0.117 1.568 1.00 97.12 105 TYR A C 1
ATOM 815 O O . TYR A 1 105 ? 5.293 0.059 0.783 1.00 97.12 105 TYR A O 1
ATOM 823 N N . VAL A 1 106 ? 6.131 -0.136 2.873 1.00 95.06 106 VAL A N 1
ATOM 824 C CA . VAL A 1 106 ? 4.938 -0.659 3.529 1.00 95.06 106 VAL A CA 1
ATOM 825 C C . VAL A 1 106 ? 3.667 0.103 3.148 1.00 95.06 106 VAL A C 1
ATOM 827 O O . VAL A 1 106 ? 3.600 1.337 3.117 1.00 95.06 106 VAL A O 1
ATOM 830 N N . HIS A 1 107 ? 2.609 -0.660 2.898 1.00 95.69 107 HIS A N 1
ATOM 831 C CA . HIS A 1 107 ? 1.266 -0.148 2.716 1.00 95.69 107 HIS A CA 1
ATOM 832 C C . HIS A 1 107 ? 0.443 -0.395 3.984 1.00 95.69 107 HIS A C 1
ATOM 834 O O . HIS A 1 107 ? -0.255 -1.405 4.099 1.00 95.69 107 HIS A O 1
ATOM 840 N N . PHE A 1 108 ? 0.491 0.555 4.926 1.00 91.19 108 PHE A N 1
ATOM 841 C CA . PHE A 1 108 ? -0.126 0.448 6.254 1.00 91.19 108 PHE A CA 1
ATOM 842 C C . PHE A 1 108 ? -1.584 -0.029 6.213 1.00 91.19 108 PHE A C 1
ATOM 844 O O . PHE A 1 108 ? -1.931 -1.016 6.855 1.00 91.19 108 PHE A O 1
ATOM 851 N N . GLY A 1 109 ? -2.427 0.607 5.392 1.00 88.69 109 GLY A N 1
ATOM 852 C CA . GLY A 1 109 ? -3.855 0.268 5.312 1.00 88.69 109 GLY A CA 1
ATOM 853 C C . GLY A 1 109 ? -4.180 -1.110 4.717 1.00 88.69 109 GLY A C 1
ATOM 854 O O . GLY A 1 109 ? -5.310 -1.558 4.851 1.00 88.69 109 GLY A O 1
ATOM 855 N N . LEU A 1 110 ? -3.218 -1.773 4.065 1.00 91.25 110 LEU A N 1
ATOM 856 C CA . LEU A 1 110 ? -3.388 -3.121 3.501 1.00 91.25 110 LEU A CA 1
ATOM 857 C C . LEU A 1 110 ? -2.594 -4.178 4.280 1.00 91.25 110 LEU A C 1
ATOM 859 O O . LEU A 1 110 ? -2.644 -5.348 3.922 1.00 91.25 110 LEU A O 1
ATOM 863 N N . ALA A 1 111 ? -1.832 -3.767 5.302 1.00 90.69 111 ALA A N 1
ATOM 864 C CA . ALA A 1 111 ? -0.857 -4.612 5.990 1.00 90.69 111 ALA A CA 1
ATOM 865 C C . ALA A 1 111 ? 0.090 -5.366 5.026 1.00 90.69 111 ALA A C 1
ATOM 867 O O . ALA A 1 111 ? 0.516 -6.482 5.315 1.00 90.69 111 ALA A O 1
ATOM 868 N N . ALA A 1 112 ? 0.422 -4.753 3.884 1.00 94.31 112 ALA A N 1
ATOM 869 C CA . ALA A 1 112 ? 1.281 -5.342 2.860 1.00 94.31 112 ALA A CA 1
ATOM 870 C C . ALA A 1 112 ? 2.688 -4.714 2.910 1.00 94.31 112 ALA A C 1
ATOM 872 O O . ALA A 1 112 ? 2.788 -3.484 2.971 1.00 94.31 112 ALA A O 1
ATOM 873 N N . PRO A 1 113 ? 3.775 -5.509 2.873 1.00 95.88 113 PRO A N 1
ATOM 874 C CA . PRO A 1 113 ? 5.144 -4.986 2.920 1.00 95.88 113 PRO A CA 1
ATOM 875 C C . PRO A 1 113 ? 5.529 -4.225 1.645 1.00 95.88 113 PRO A C 1
ATOM 877 O O . PRO A 1 113 ? 6.315 -3.285 1.700 1.00 95.88 113 PRO A O 1
ATOM 880 N N . ILE A 1 114 ? 4.943 -4.604 0.510 1.00 98.19 114 ILE A N 1
ATOM 881 C CA . ILE A 1 114 ? 5.141 -3.971 -0.788 1.00 98.19 114 ILE A CA 1
ATOM 882 C C . ILE A 1 114 ? 3.831 -4.019 -1.574 1.00 98.19 114 ILE A C 1
ATOM 884 O O . ILE A 1 114 ? 3.045 -4.958 -1.437 1.00 98.19 114 ILE A O 1
ATOM 888 N N . TYR A 1 115 ? 3.564 -2.985 -2.366 1.00 98.62 115 TYR A N 1
ATOM 889 C CA . TYR A 1 115 ? 2.339 -2.890 -3.148 1.00 98.62 115 TYR A CA 1
ATOM 890 C C . TYR A 1 115 ? 2.528 -1.986 -4.368 1.00 98.62 115 TYR A C 1
ATOM 892 O O . TYR A 1 115 ? 3.271 -1.003 -4.337 1.00 98.62 115 TYR A O 1
ATOM 900 N N . THR A 1 116 ? 1.817 -2.300 -5.447 1.00 98.69 116 THR A N 1
ATOM 901 C CA . THR A 1 116 ? 1.673 -1.428 -6.614 1.00 98.69 116 THR A CA 1
ATOM 902 C C . THR A 1 116 ? 0.262 -1.535 -7.188 1.00 98.69 116 THR A C 1
ATOM 904 O O . THR A 1 116 ? -0.554 -2.326 -6.723 1.00 98.69 116 THR A O 1
ATOM 907 N N . HIS A 1 117 ? -0.061 -0.728 -8.193 1.00 98.62 117 HIS A N 1
ATOM 908 C CA . HIS A 1 117 ? -1.285 -0.899 -8.968 1.00 98.62 117 HIS A CA 1
ATOM 909 C C . HIS A 1 117 ? -0.983 -1.534 -10.321 1.00 98.62 117 HIS A C 1
ATOM 911 O O . HIS A 1 117 ? -0.156 -1.030 -11.072 1.00 98.62 117 HIS A O 1
ATOM 917 N N . PHE A 1 118 ? -1.693 -2.614 -10.637 1.00 98.50 118 PHE A N 1
ATOM 918 C CA . PHE A 1 118 ? -1.524 -3.359 -11.884 1.00 98.50 118 PHE A CA 1
ATOM 919 C C . PHE A 1 118 ? -2.854 -3.683 -12.591 1.00 98.50 118 PHE A C 1
ATOM 921 O O . PHE A 1 118 ? -2.924 -3.759 -13.817 1.00 98.50 118 PHE A O 1
ATOM 928 N N . THR A 1 119 ? -3.939 -3.871 -11.841 1.00 98.06 119 THR A N 1
ATOM 929 C CA . THR A 1 119 ? -5.183 -4.483 -12.340 1.00 98.06 119 THR A CA 1
ATOM 930 C C . THR A 1 119 ? -6.120 -3.564 -13.136 1.00 98.06 119 THR A C 1
ATOM 932 O O . THR A 1 119 ? -7.247 -3.953 -13.442 1.00 98.06 119 THR A O 1
ATOM 935 N N . SER A 1 120 ? -5.750 -2.319 -13.448 1.00 97.38 120 SER A N 1
ATOM 936 C CA . SER A 1 120 ? -6.637 -1.375 -14.152 1.00 97.38 120 SER A CA 1
ATOM 937 C C . SER A 1 120 ? -5.922 -0.371 -15.082 1.00 97.38 120 SER A C 1
ATOM 939 O O . SER A 1 120 ? -6.137 0.839 -14.944 1.00 97.38 120 SER A O 1
ATOM 941 N N . PRO A 1 121 ? -5.152 -0.833 -16.088 1.00 97.56 121 PRO A N 1
ATOM 942 C CA . PRO A 1 121 ? -4.397 0.032 -17.009 1.00 97.56 121 PRO A CA 1
ATOM 943 C C . PRO A 1 121 ? -5.247 1.006 -17.830 1.00 97.56 121 PRO A C 1
ATOM 945 O O . PRO A 1 121 ? -4.775 2.081 -18.173 1.00 97.56 121 PRO A O 1
ATOM 948 N N . ILE A 1 122 ? -6.521 0.698 -18.087 1.00 97.69 122 ILE A N 1
ATOM 949 C CA . ILE A 1 122 ? -7.416 1.572 -18.871 1.00 97.69 122 ILE A CA 1
ATOM 950 C C . ILE A 1 122 ? -7.674 2.918 -18.171 1.00 97.69 122 ILE A C 1
ATOM 952 O O . ILE A 1 122 ? -7.922 3.925 -18.823 1.00 97.69 122 ILE A O 1
ATOM 956 N N . ARG A 1 123 ? -7.633 2.944 -16.835 1.00 97.19 123 ARG A N 1
ATOM 957 C CA . ARG A 1 123 ? -8.073 4.092 -16.022 1.00 97.19 123 ARG A CA 1
ATOM 958 C C . ARG A 1 123 ? -6.981 4.676 -15.128 1.00 97.19 123 ARG A C 1
ATOM 960 O O . ARG A 1 123 ? -7.247 5.607 -14.376 1.00 97.19 123 ARG A O 1
ATOM 967 N N . ARG A 1 124 ? -5.769 4.117 -15.165 1.00 97.31 124 ARG A N 1
ATOM 968 C CA . ARG A 1 124 ? -4.641 4.548 -14.334 1.00 97.31 124 ARG A CA 1
ATOM 969 C C . ARG A 1 124 ? -3.342 4.405 -15.115 1.00 97.31 124 ARG A C 1
ATOM 971 O O . ARG A 1 124 ? -2.958 3.306 -15.501 1.00 97.31 124 ARG A O 1
ATOM 978 N N . TYR A 1 125 ? -2.636 5.518 -15.291 1.00 97.00 125 TYR A N 1
ATOM 979 C CA . TYR A 1 125 ? -1.342 5.518 -15.972 1.00 97.00 125 TYR A CA 1
ATOM 980 C C . TYR A 1 125 ? -0.259 4.752 -15.190 1.00 97.00 125 TYR A C 1
ATOM 982 O O . TYR A 1 125 ? 0.604 4.123 -15.796 1.00 97.00 125 TYR A O 1
ATOM 990 N N . ALA A 1 126 ? -0.343 4.733 -13.853 1.00 97.62 126 ALA A N 1
ATOM 991 C CA . ALA A 1 126 ? 0.552 3.942 -13.006 1.00 97.62 126 ALA A CA 1
ATOM 992 C C . ALA A 1 126 ? 0.558 2.457 -13.407 1.00 97.62 126 ALA A C 1
ATOM 994 O O . ALA A 1 126 ? 1.620 1.875 -13.609 1.00 97.62 126 ALA A O 1
ATOM 995 N N . ASP A 1 127 ? -0.626 1.875 -13.610 1.00 98.38 127 ASP A N 1
ATOM 996 C CA . ASP A 1 127 ? -0.768 0.497 -14.065 1.00 98.38 127 ASP A CA 1
ATOM 997 C C . ASP A 1 127 ? -0.105 0.302 -15.438 1.00 98.38 127 ASP A C 1
ATOM 999 O O . ASP A 1 127 ? 0.610 -0.673 -15.620 1.00 98.38 127 ASP A O 1
ATOM 1003 N N . ILE A 1 128 ? -0.239 1.240 -16.387 1.00 96.12 128 ILE A N 1
ATOM 1004 C CA . ILE A 1 128 ? 0.438 1.148 -17.698 1.00 96.12 128 ILE A CA 1
ATOM 1005 C C . ILE A 1 128 ? 1.961 1.055 -17.532 1.00 96.12 128 ILE A C 1
ATOM 1007 O O . ILE A 1 128 ? 2.605 0.234 -18.187 1.00 96.12 128 ILE A O 1
ATOM 1011 N N . MET A 1 129 ? 2.549 1.867 -16.649 1.00 95.00 129 MET A N 1
ATOM 1012 C CA . MET A 1 129 ? 3.986 1.796 -16.367 1.00 95.00 129 MET A CA 1
ATOM 1013 C C . MET A 1 129 ? 4.387 0.453 -15.758 1.00 95.00 129 MET A C 1
ATOM 1015 O O . MET A 1 129 ? 5.373 -0.145 -16.187 1.00 95.00 129 MET A O 1
ATOM 1019 N N . VAL A 1 130 ? 3.607 -0.041 -14.797 1.00 97.25 130 VAL A N 1
ATOM 1020 C CA . VAL A 1 130 ? 3.836 -1.343 -14.161 1.00 97.25 130 VAL A CA 1
ATOM 1021 C C . VAL A 1 130 ? 3.718 -2.484 -15.175 1.00 97.25 130 VAL A C 1
ATOM 1023 O O . VAL A 1 130 ? 4.558 -3.378 -15.172 1.00 97.25 130 VAL A O 1
ATOM 1026 N N . HIS A 1 131 ? 2.742 -2.436 -16.087 1.00 97.12 131 HIS A N 1
ATOM 1027 C CA . HIS A 1 131 ? 2.594 -3.405 -17.180 1.00 97.12 131 HIS A CA 1
ATOM 1028 C C . HIS A 1 131 ? 3.833 -3.438 -18.082 1.00 97.12 131 HIS A C 1
ATOM 1030 O O . HIS A 1 131 ? 4.299 -4.522 -18.420 1.00 97.12 131 HIS A O 1
ATOM 1036 N N . ARG A 1 132 ? 4.413 -2.278 -18.424 1.00 95.12 132 ARG A N 1
ATOM 1037 C CA . ARG A 1 132 ? 5.653 -2.200 -19.223 1.00 95.12 132 ARG A CA 1
ATOM 1038 C C . ARG A 1 132 ? 6.855 -2.796 -18.492 1.00 95.12 132 ARG A C 1
ATOM 1040 O O . ARG A 1 132 ? 7.606 -3.565 -19.086 1.00 95.12 132 ARG A O 1
ATOM 1047 N N . LEU A 1 133 ? 7.021 -2.474 -17.206 1.00 94.94 133 LEU A N 1
ATOM 1048 C CA . LEU A 1 133 ? 8.083 -3.062 -16.385 1.00 94.94 133 LEU A CA 1
ATOM 1049 C C . LEU A 1 133 ? 7.917 -4.580 -16.281 1.00 94.94 133 LEU A C 1
ATOM 1051 O O . LEU A 1 133 ? 8.875 -5.314 -16.495 1.00 94.94 133 LEU A O 1
ATOM 1055 N N . LEU A 1 134 ? 6.699 -5.062 -16.027 1.00 96.69 134 LEU A N 1
ATOM 1056 C CA . LEU A 1 134 ? 6.417 -6.492 -15.942 1.00 96.69 134 LEU A CA 1
ATOM 1057 C C . LEU A 1 134 ? 6.659 -7.208 -17.278 1.00 96.69 134 LEU A C 1
ATOM 1059 O O . LEU A 1 134 ? 7.266 -8.270 -17.280 1.00 96.69 134 LEU A O 1
ATOM 1063 N N . ALA A 1 135 ? 6.244 -6.629 -18.409 1.00 95.75 135 ALA A N 1
ATOM 1064 C CA . ALA A 1 135 ? 6.508 -7.194 -19.734 1.00 95.75 135 ALA A CA 1
ATOM 1065 C C . ALA A 1 135 ? 8.016 -7.328 -20.007 1.00 95.75 135 ALA A C 1
ATOM 1067 O O . ALA A 1 135 ? 8.465 -8.366 -20.497 1.00 95.75 135 ALA A O 1
ATOM 1068 N N . SER A 1 136 ? 8.804 -6.319 -19.617 1.00 93.81 136 SER A N 1
ATOM 1069 C CA . SER A 1 136 ? 10.265 -6.374 -19.709 1.00 93.81 136 SER A CA 1
ATOM 1070 C C . SER A 1 136 ? 10.883 -7.404 -18.759 1.00 93.81 136 SER A C 1
ATOM 1072 O O . SER A 1 136 ? 11.861 -8.047 -19.130 1.00 93.81 136 SER A O 1
ATOM 1074 N N . SER A 1 137 ? 10.311 -7.592 -17.566 1.00 93.62 137 SER A N 1
ATOM 1075 C CA . SER A 1 137 ? 10.782 -8.548 -16.549 1.00 93.62 137 SER A CA 1
ATOM 1076 C C . SER A 1 137 ? 10.616 -10.011 -16.984 1.00 93.62 137 SER A C 1
ATOM 1078 O O . SER A 1 137 ? 11.344 -10.895 -16.533 1.00 93.62 137 SER A O 1
ATOM 1080 N N . ILE A 1 138 ? 9.666 -10.281 -17.884 1.00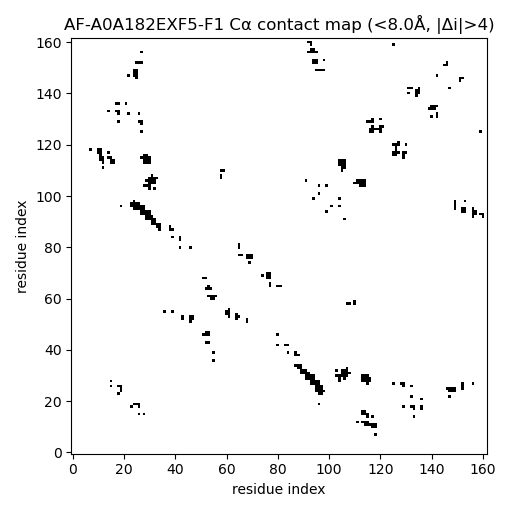 94.44 138 ILE A N 1
ATOM 1081 C CA . ILE A 1 138 ? 9.410 -11.615 -18.452 1.00 94.44 138 ILE A CA 1
ATOM 1082 C C . ILE A 1 138 ? 9.906 -11.758 -19.898 1.00 94.44 138 ILE A C 1
ATOM 1084 O O . ILE A 1 138 ? 9.545 -12.719 -20.573 1.00 94.44 138 ILE A O 1
ATOM 1088 N N . CYS A 1 139 ? 10.703 -10.801 -20.386 1.00 92.31 139 CYS A N 1
ATOM 1089 C CA . CYS A 1 139 ? 11.235 -10.765 -21.754 1.00 92.31 139 CYS A CA 1
ATOM 1090 C C . CYS A 1 139 ? 10.161 -10.809 -22.861 1.00 92.31 139 CYS A C 1
ATOM 1092 O O . CYS A 1 139 ? 10.446 -11.230 -23.981 1.00 92.31 139 CYS A O 1
ATOM 1094 N N . ALA A 1 140 ? 8.930 -10.381 -22.564 1.00 92.88 140 ALA A N 1
ATOM 1095 C CA . ALA A 1 140 ? 7.858 -10.274 -23.553 1.00 92.88 140 ALA A CA 1
ATOM 1096 C C . ALA A 1 140 ? 7.960 -8.985 -24.386 1.00 92.88 140 ALA A C 1
ATOM 1098 O O . ALA A 1 140 ? 7.428 -8.927 -25.492 1.00 92.88 140 ALA A O 1
ATOM 1099 N N . ASP A 1 141 ? 8.638 -7.965 -23.857 1.00 89.25 141 ASP A N 1
ATOM 1100 C CA . ASP A 1 141 ? 8.938 -6.704 -24.535 1.00 89.25 141 ASP A CA 1
ATOM 1101 C C . ASP A 1 141 ? 10.273 -6.137 -24.016 1.00 89.25 141 ASP A C 1
ATOM 1103 O O . ASP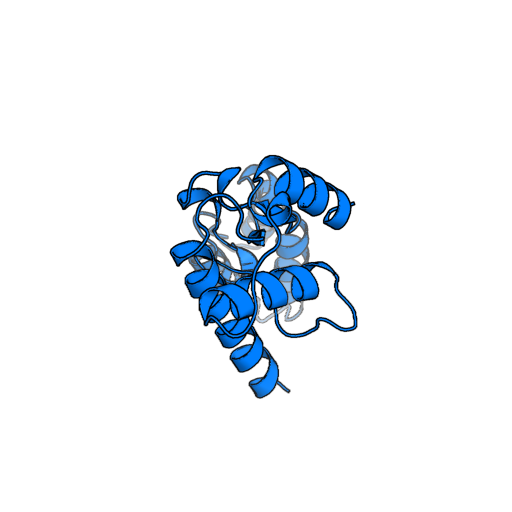 A 1 141 ? 10.823 -6.625 -23.027 1.00 89.25 141 ASP A O 1
ATOM 1107 N N . SER A 1 142 ? 10.807 -5.109 -24.671 1.00 80.44 142 SER A N 1
ATOM 1108 C CA . SER A 1 142 ? 11.980 -4.368 -24.201 1.00 80.44 142 SER A CA 1
ATOM 1109 C C . SER A 1 142 ? 11.555 -3.079 -23.506 1.00 80.44 142 SER A C 1
ATOM 1111 O O . SER A 1 142 ? 10.767 -2.299 -24.036 1.00 80.44 142 SER A O 1
ATOM 1113 N N . THR A 1 143 ? 12.106 -2.816 -22.322 1.00 74.56 143 THR A N 1
ATOM 1114 C CA . THR A 1 143 ? 11.956 -1.503 -21.682 1.00 74.56 143 THR A CA 1
ATOM 1115 C C . THR A 1 143 ? 12.728 -0.423 -22.447 1.00 74.56 143 THR A C 1
ATOM 1117 O O . THR A 1 143 ? 13.729 -0.696 -23.112 1.00 74.56 143 THR A O 1
ATOM 1120 N N . PHE A 1 144 ? 12.285 0.829 -22.334 1.00 76.31 144 PHE A N 1
ATOM 1121 C CA . PHE A 1 144 ? 12.984 1.969 -22.923 1.00 76.31 144 PHE A CA 1
ATOM 1122 C C . PHE A 1 144 ? 13.962 2.573 -21.901 1.00 76.31 144 PHE A C 1
ATOM 1124 O O . PHE A 1 144 ? 13.603 2.689 -20.726 1.00 76.31 144 PHE A O 1
ATOM 1131 N N . PRO A 1 145 ? 15.164 3.029 -22.314 1.00 76.69 145 PRO A N 1
ATOM 1132 C CA . PRO A 1 145 ? 16.218 3.493 -21.398 1.00 76.69 145 PRO A CA 1
ATOM 1133 C C . PRO A 1 145 ? 15.791 4.588 -20.413 1.00 76.69 145 PRO A C 1
ATOM 1135 O O . PRO A 1 145 ? 16.362 4.732 -19.337 1.00 76.69 145 PRO A O 1
ATOM 1138 N N . GLU A 1 146 ? 14.789 5.385 -20.774 1.00 74.9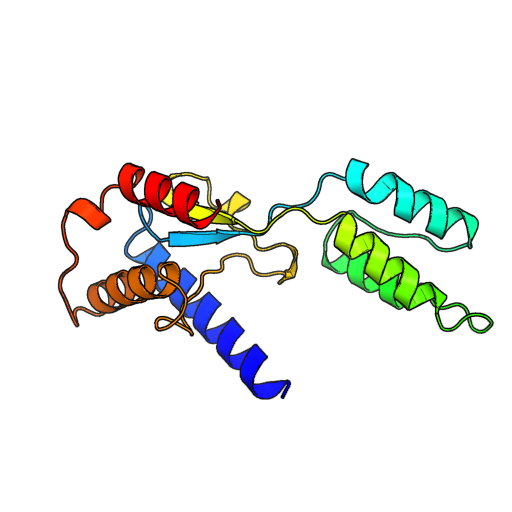4 146 GLU A N 1
ATOM 1139 C CA . GLU A 1 146 ? 14.252 6.457 -19.938 1.00 74.94 146 GLU A CA 1
ATOM 1140 C C . GLU A 1 146 ? 13.513 5.928 -18.707 1.00 74.94 146 GLU A C 1
ATOM 1142 O O . GLU A 1 146 ? 13.642 6.512 -17.634 1.00 74.94 146 GLU A O 1
ATOM 1147 N N . MET A 1 147 ? 12.798 4.803 -18.828 1.00 74.25 147 MET A N 1
ATOM 1148 C CA . MET A 1 147 ? 12.087 4.182 -17.705 1.00 74.25 147 MET A CA 1
ATOM 1149 C C . MET A 1 147 ? 13.030 3.590 -16.654 1.00 74.25 147 MET A C 1
ATOM 1151 O O . MET A 1 147 ? 12.621 3.417 -15.512 1.00 74.25 147 MET A O 1
ATOM 1155 N N . LEU A 1 148 ? 14.289 3.339 -17.016 1.00 80.44 148 LEU A N 1
ATOM 1156 C CA . LEU A 1 148 ? 15.323 2.872 -16.092 1.00 80.44 148 LEU A CA 1
ATOM 1157 C C . LEU A 1 148 ? 15.940 4.007 -15.260 1.00 80.44 148 LEU A C 1
ATOM 1159 O O . LEU A 1 148 ? 16.728 3.759 -14.351 1.00 80.44 148 LEU A O 1
ATOM 1163 N N . LYS A 1 149 ? 15.592 5.268 -15.546 1.00 85.88 149 LYS A N 1
ATOM 1164 C CA . LYS A 1 149 ? 16.086 6.427 -14.796 1.00 85.88 149 LYS A CA 1
ATOM 1165 C C . LYS A 1 149 ? 15.188 6.676 -13.583 1.00 85.88 149 LYS A C 1
ATOM 1167 O O . LYS A 1 149 ? 14.091 7.218 -13.729 1.00 85.88 149 LYS A O 1
ATOM 1172 N N . GLY A 1 150 ? 15.676 6.354 -12.383 1.00 84.25 150 GLY A N 1
ATOM 1173 C CA . GLY A 1 150 ? 14.941 6.543 -11.122 1.00 84.25 150 GLY A CA 1
ATOM 1174 C C . GLY A 1 150 ? 14.401 7.968 -10.911 1.00 84.25 150 GLY A C 1
ATOM 1175 O O . GLY A 1 150 ? 13.273 8.143 -10.445 1.00 84.25 150 GLY A O 1
ATOM 1176 N N . ASP A 1 151 ? 15.135 8.996 -11.351 1.00 90.25 151 ASP A N 1
ATOM 1177 C CA . ASP A 1 151 ? 14.695 10.399 -11.284 1.00 90.25 151 ASP A CA 1
ATOM 1178 C C . ASP A 1 151 ? 13.441 10.678 -12.121 1.00 90.25 151 ASP A C 1
ATOM 1180 O O . ASP A 1 151 ? 12.577 11.464 -11.723 1.00 90.25 151 ASP A O 1
ATOM 1184 N N . LEU A 1 152 ? 13.325 10.047 -13.295 1.00 91.69 152 LEU A N 1
ATOM 1185 C CA . LEU A 1 152 ? 12.152 10.206 -14.150 1.00 91.69 152 LEU A CA 1
ATOM 1186 C C . LEU A 1 152 ? 10.939 9.533 -13.509 1.00 91.69 152 LEU A C 1
ATOM 1188 O O . LEU A 1 152 ? 9.877 10.148 -13.429 1.00 91.69 152 LEU A O 1
ATOM 1192 N N . VAL A 1 153 ? 11.107 8.310 -13.001 1.00 93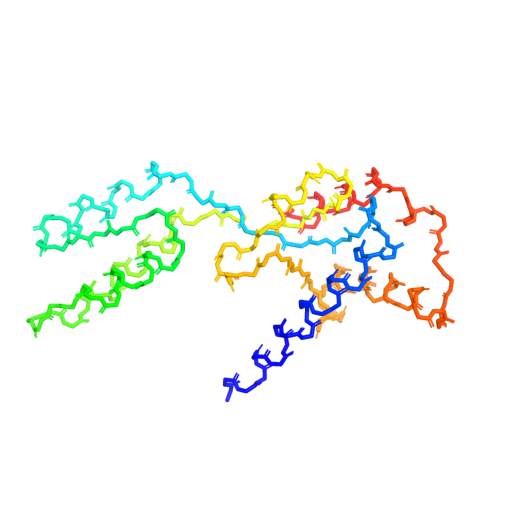.25 153 VAL A N 1
ATOM 1193 C CA . VAL A 1 153 ? 10.039 7.585 -12.295 1.00 93.25 153 VAL A CA 1
ATOM 1194 C C . VAL A 1 153 ? 9.575 8.366 -11.068 1.00 93.25 153 VAL A C 1
ATOM 1196 O O . VAL A 1 153 ? 8.375 8.492 -10.845 1.00 93.25 153 VAL A O 1
ATOM 1199 N N . THR A 1 154 ? 10.498 8.988 -10.333 1.00 95.19 154 THR A N 1
ATOM 1200 C CA . THR A 1 154 ? 10.175 9.852 -9.187 1.00 95.19 154 THR A CA 1
ATOM 1201 C C . THR A 1 154 ? 9.354 11.075 -9.606 1.00 95.19 154 THR A C 1
ATOM 1203 O O . THR A 1 154 ? 8.342 11.389 -8.978 1.00 95.19 154 THR A O 1
ATOM 1206 N N . LYS A 1 155 ? 9.722 11.749 -10.705 1.00 95.12 155 LYS A N 1
ATOM 1207 C CA . LYS A 1 155 ? 8.936 12.873 -11.250 1.00 95.12 155 LYS A CA 1
ATOM 1208 C C . LYS A 1 155 ? 7.535 12.441 -11.677 1.00 95.12 155 LYS A C 1
ATOM 1210 O O . LYS A 1 155 ? 6.571 13.146 -11.387 1.00 95.12 155 LYS A O 1
ATOM 1215 N N . ILE A 1 156 ? 7.420 11.291 -12.340 1.00 94.81 156 ILE A N 1
ATOM 1216 C CA . ILE A 1 156 ? 6.125 10.742 -12.749 1.00 94.81 156 ILE A CA 1
ATOM 1217 C C . ILE A 1 156 ? 5.284 10.393 -11.519 1.00 94.81 156 ILE A C 1
ATOM 1219 O O . ILE A 1 156 ? 4.119 10.771 -11.464 1.00 94.81 156 ILE A O 1
ATOM 1223 N N . ALA A 1 157 ? 5.866 9.740 -10.511 1.00 96.69 157 ALA A N 1
ATOM 1224 C CA . ALA A 1 157 ? 5.178 9.415 -9.266 1.00 96.69 157 ALA A CA 1
ATOM 1225 C C . ALA A 1 157 ? 4.623 10.673 -8.579 1.00 96.69 157 ALA A C 1
ATOM 1227 O O . ALA A 1 157 ? 3.459 10.689 -8.190 1.00 96.69 157 ALA A O 1
ATOM 1228 N N . ASN A 1 158 ? 5.410 11.751 -8.509 1.00 96.19 158 ASN A N 1
ATOM 1229 C CA . ASN A 1 158 ? 4.957 13.030 -7.958 1.00 96.19 158 ASN A CA 1
ATOM 1230 C C . ASN A 1 158 ? 3.797 13.638 -8.756 1.00 96.19 158 ASN A C 1
ATOM 1232 O O . ASN A 1 158 ? 2.854 14.140 -8.154 1.00 96.19 158 ASN A O 1
ATOM 1236 N N . ASN A 1 159 ? 3.834 13.558 -10.090 1.00 96.88 159 ASN A N 1
ATOM 1237 C CA . ASN A 1 159 ? 2.729 14.009 -10.936 1.00 96.88 159 ASN A CA 1
ATOM 1238 C C . ASN A 1 159 ? 1.460 13.168 -10.713 1.00 96.88 159 ASN A C 1
ATOM 1240 O O . ASN A 1 159 ? 0.381 13.724 -10.589 1.00 96.88 159 ASN A O 1
ATOM 1244 N N . LEU A 1 160 ? 1.595 11.844 -10.577 1.00 96.31 160 LEU A N 1
ATOM 1245 C CA . LEU A 1 160 ? 0.478 10.928 -10.311 1.00 96.31 160 LEU A CA 1
ATOM 1246 C C . LEU A 1 160 ? -0.158 11.100 -8.924 1.00 96.31 160 LEU A C 1
ATOM 1248 O O . LEU A 1 160 ? -1.248 10.575 -8.689 1.00 96.31 160 LEU A O 1
ATOM 1252 N N . ASN A 1 161 ? 0.548 11.742 -7.993 1.00 96.31 161 ASN A N 1
ATOM 1253 C CA . ASN A 1 161 ? 0.068 12.011 -6.639 1.00 96.31 161 ASN A CA 1
ATOM 1254 C C . ASN A 1 161 ? -0.697 13.337 -6.518 1.00 96.31 161 ASN A C 1
ATOM 1256 O O . ASN A 1 161 ? -1.390 13.514 -5.514 1.00 96.31 161 ASN A O 1
ATOM 1260 N N . TYR A 1 162 ? -0.528 14.241 -7.489 1.00 88.88 162 TYR A N 1
ATOM 1261 C CA . TYR A 1 162 ? -1.202 15.538 -7.569 1.00 88.88 162 TYR A CA 1
ATOM 1262 C C . TYR A 1 162 ? -2.583 15.391 -8.216 1.00 88.88 162 TYR A C 1
ATOM 1264 O O . TYR A 1 162 ? -3.534 16.014 -7.696 1.00 88.88 162 TYR A O 1
#

Radius of gyration: 18.85 Å; Cα contacts (8 Å, |Δi|>4): 231; chains: 1; bounding box: 42×28×53 Å